Protein AF-A0A6M3LSI2-F1 (afdb_monomer_lite)

Sequence (108 aa):
MITEQPTWEIKDSSKLDTWLDCPRQYFYSHMLGWRVNMPAHDPYFGESWHKAREYQLLNGYDDVQGAYDAFINHYRKEFQPESDSMYTPKDPTAILHALVKFATERQR

Structure (mmCIF, N/CA/C/O backbone):
data_AF-A0A6M3LSI2-F1
#
_entry.id   AF-A0A6M3LSI2-F1
#
loop_
_atom_site.group_PDB
_atom_site.id
_atom_site.type_symbol
_atom_site.label_atom_id
_atom_site.label_alt_id
_atom_site.label_comp_id
_atom_site.label_asym_id
_atom_site.label_entity_id
_atom_site.label_seq_id
_atom_site.pdbx_PDB_ins_code
_atom_site.Cartn_x
_atom_site.Cartn_y
_atom_site.Cartn_z
_atom_site.occupancy
_atom_site.B_iso_or_equiv
_atom_site.auth_seq_id
_atom_site.auth_comp_id
_atom_site.auth_asym_id
_atom_site.auth_atom_id
_atom_site.pdbx_PDB_model_num
ATOM 1 N N . MET A 1 1 ? 15.774 -14.194 -29.898 1.00 68.00 1 MET A N 1
ATOM 2 C CA . MET A 1 1 ? 14.429 -13.584 -29.942 1.00 68.00 1 MET A CA 1
ATOM 3 C C . MET A 1 1 ? 14.095 -13.124 -28.538 1.00 68.00 1 MET A C 1
ATOM 5 O O . MET A 1 1 ? 14.486 -13.811 -27.603 1.00 68.00 1 MET A O 1
ATOM 9 N N . ILE A 1 2 ? 13.480 -11.953 -28.389 1.00 79.75 2 ILE A N 1
ATOM 10 C CA . ILE A 1 2 ? 13.005 -11.474 -27.085 1.00 79.75 2 ILE A CA 1
ATOM 11 C C . ILE A 1 2 ? 11.711 -12.229 -26.771 1.00 79.75 2 ILE A C 1
ATOM 13 O O . ILE A 1 2 ? 10.871 -12.365 -27.656 1.00 79.75 2 ILE A O 1
ATOM 17 N N . THR A 1 3 ? 11.569 -12.740 -25.549 1.00 84.94 3 THR A N 1
ATOM 18 C CA . THR A 1 3 ? 10.326 -13.377 -25.102 1.00 84.94 3 THR A CA 1
ATOM 19 C C . THR A 1 3 ? 9.258 -12.309 -24.904 1.00 84.94 3 THR A C 1
ATOM 21 O O . THR A 1 3 ? 9.448 -11.397 -24.097 1.00 84.94 3 THR A O 1
ATOM 24 N N . GLU A 1 4 ? 8.150 -12.428 -25.632 1.00 86.31 4 GLU A N 1
ATOM 25 C CA . GLU A 1 4 ? 7.011 -11.520 -25.504 1.00 86.31 4 GLU A CA 1
ATOM 26 C C . GLU A 1 4 ? 6.418 -11.617 -24.095 1.00 86.31 4 GLU A C 1
ATOM 28 O O . GLU A 1 4 ? 6.152 -12.715 -23.599 1.00 86.31 4 GLU A O 1
ATOM 33 N N . GLN A 1 5 ? 6.234 -10.474 -23.428 1.00 84.88 5 GLN A N 1
ATOM 34 C CA . GLN A 1 5 ? 5.563 -10.448 -22.130 1.00 84.88 5 GLN A CA 1
ATOM 35 C C . GLN A 1 5 ? 4.054 -10.304 -22.342 1.00 84.88 5 GLN A C 1
ATOM 37 O O . GLN A 1 5 ? 3.639 -9.513 -23.193 1.00 84.88 5 GLN A O 1
ATOM 42 N N . PRO A 1 6 ? 3.215 -10.960 -21.518 1.00 86.94 6 PRO A N 1
ATOM 43 C CA . PRO A 1 6 ? 1.757 -10.900 -21.651 1.00 86.94 6 PRO A CA 1
ATOM 44 C C . PRO A 1 6 ? 1.184 -9.479 -21.639 1.00 86.94 6 PRO A C 1
ATOM 46 O O . PRO A 1 6 ? 0.099 -9.231 -22.154 1.00 86.94 6 PRO A O 1
ATOM 49 N N . THR A 1 7 ? 1.902 -8.538 -21.026 1.00 87.94 7 THR A N 1
ATOM 50 C CA . THR A 1 7 ? 1.447 -7.164 -20.872 1.00 87.94 7 THR A CA 1
ATOM 51 C C . THR A 1 7 ? 1.886 -6.243 -22.002 1.00 87.94 7 THR A C 1
ATOM 53 O O . THR A 1 7 ? 1.480 -5.093 -21.948 1.00 87.94 7 THR A O 1
ATOM 56 N N . TRP A 1 8 ? 2.684 -6.653 -23.000 1.00 89.75 8 TRP A N 1
ATOM 57 C CA . TRP A 1 8 ? 3.272 -5.741 -24.009 1.00 89.75 8 TRP A CA 1
ATOM 58 C C . TRP A 1 8 ? 2.266 -4.770 -24.635 1.00 89.75 8 TRP A C 1
ATOM 60 O O . TRP A 1 8 ? 2.458 -3.558 -24.531 1.00 89.75 8 TRP A O 1
ATOM 70 N N . GLU A 1 9 ? 1.159 -5.293 -25.160 1.00 89.94 9 GLU A N 1
ATOM 71 C CA . GLU A 1 9 ? 0.111 -4.510 -25.834 1.00 89.94 9 GLU A CA 1
ATOM 72 C C . GLU A 1 9 ? -0.812 -3.743 -24.874 1.00 89.94 9 GLU A C 1
ATOM 74 O O . GLU A 1 9 ? -1.594 -2.885 -25.291 1.00 89.94 9 GLU A O 1
ATOM 79 N N . ILE A 1 10 ? -0.720 -4.016 -23.570 1.00 89.94 10 ILE A N 1
ATOM 80 C CA . ILE A 1 10 ? -1.491 -3.305 -22.551 1.00 89.94 10 ILE A CA 1
ATOM 81 C C . ILE A 1 10 ? -0.837 -1.945 -22.323 1.00 89.94 10 ILE A C 1
ATOM 83 O O . ILE A 1 10 ? 0.340 -1.859 -21.967 1.00 89.94 10 ILE A O 1
ATOM 87 N N . LYS A 1 11 ? -1.607 -0.875 -22.520 1.00 88.94 11 LYS A N 1
ATOM 88 C CA . LYS A 1 11 ? -1.194 0.503 -22.241 1.00 88.94 11 LYS A CA 1
ATOM 89 C C . LYS A 1 11 ? -1.863 0.954 -20.949 1.00 88.94 11 LYS A C 1
ATOM 91 O O . LYS A 1 11 ? -3.072 1.159 -20.926 1.00 88.94 11 LYS A O 1
ATOM 96 N N . ASP A 1 12 ? -1.075 1.093 -19.893 1.00 92.75 12 ASP A N 1
ATOM 97 C CA . ASP A 1 12 ? -1.515 1.578 -18.586 1.00 92.75 12 ASP A CA 1
ATOM 98 C C . ASP A 1 12 ? -0.747 2.847 -18.182 1.00 92.75 12 ASP A C 1
ATOM 100 O O . ASP A 1 12 ? 0.232 3.234 -18.832 1.00 92.75 12 ASP A O 1
ATOM 104 N N . SER A 1 13 ? -1.204 3.509 -17.118 1.00 93.50 13 SER A N 1
ATOM 105 C CA . SER A 1 13 ? -0.573 4.732 -16.613 1.00 93.50 13 SER A CA 1
ATOM 106 C C . SER A 1 13 ? 0.879 4.506 -16.194 1.00 93.50 13 SER A C 1
ATOM 108 O O . SER A 1 13 ? 1.743 5.278 -16.592 1.00 93.50 13 SER A O 1
ATOM 110 N N . SER A 1 14 ? 1.188 3.406 -15.502 1.00 91.19 14 SER A N 1
ATOM 111 C CA . SER A 1 14 ? 2.548 3.115 -15.029 1.00 91.19 14 SER A CA 1
ATOM 112 C C . SER A 1 14 ? 3.558 2.983 -16.174 1.00 91.19 14 SER A C 1
ATOM 114 O O . SER A 1 14 ? 4.706 3.419 -16.061 1.00 91.19 14 SER A O 1
ATOM 116 N N . LYS A 1 15 ? 3.135 2.431 -17.314 1.00 94.06 15 LYS A N 1
ATOM 117 C CA . LYS A 1 15 ? 3.928 2.343 -18.543 1.00 94.06 15 LYS A CA 1
ATOM 118 C C . LYS A 1 15 ? 4.182 3.701 -19.176 1.00 94.06 15 LYS A C 1
ATOM 120 O O . LYS A 1 15 ? 5.309 3.957 -19.601 1.00 94.06 15 LYS A O 1
ATOM 125 N N . LEU A 1 16 ? 3.154 4.544 -19.249 1.00 94.25 16 LEU A N 1
ATOM 126 C CA . LEU A 1 16 ? 3.286 5.906 -19.767 1.00 94.25 16 LEU A CA 1
ATOM 127 C C . LEU A 1 16 ? 4.220 6.730 -18.881 1.00 94.25 16 LEU A C 1
ATOM 129 O O . LEU A 1 16 ? 5.147 7.346 -19.400 1.00 94.25 16 LEU A O 1
ATOM 133 N N . ASP A 1 17 ? 4.048 6.649 -17.564 1.00 95.56 17 ASP A N 1
ATOM 134 C CA . ASP A 1 17 ? 4.884 7.350 -16.590 1.00 95.56 17 ASP A CA 1
ATOM 135 C C . ASP A 1 17 ? 6.345 6.890 -16.687 1.00 95.56 17 ASP A C 1
ATOM 137 O O . ASP A 1 17 ? 7.250 7.714 -16.791 1.00 95.56 17 ASP A O 1
ATOM 141 N N . THR A 1 18 ? 6.586 5.573 -16.767 1.00 95.06 18 THR A N 1
ATOM 142 C CA . THR A 1 18 ? 7.947 5.024 -16.926 1.00 95.06 18 THR A CA 1
ATOM 143 C C . THR A 1 18 ? 8.593 5.489 -18.235 1.00 95.06 18 THR A C 1
ATOM 145 O O . THR A 1 18 ? 9.791 5.755 -18.273 1.00 95.06 18 THR A O 1
ATOM 148 N N . TRP A 1 19 ? 7.826 5.565 -19.328 1.00 95.81 19 TRP A N 1
ATOM 149 C CA . TRP A 1 19 ? 8.337 6.038 -20.616 1.00 95.81 19 TRP A CA 1
ATOM 150 C C . TRP A 1 19 ? 8.692 7.526 -20.584 1.00 95.81 19 TRP A C 1
ATOM 152 O O . TRP A 1 19 ? 9.745 7.905 -21.095 1.00 95.81 19 TRP A O 1
ATOM 162 N N . LEU A 1 20 ? 7.817 8.349 -19.999 1.00 96.81 20 LEU A N 1
ATOM 163 C CA . LEU A 1 20 ? 8.017 9.792 -19.863 1.00 96.81 20 LEU A CA 1
ATOM 164 C C . LEU A 1 20 ? 9.222 10.121 -18.979 1.00 96.81 20 LEU A C 1
ATOM 166 O O . LEU A 1 20 ? 9.956 11.054 -19.295 1.00 96.81 20 LEU A O 1
ATOM 170 N N . ASP A 1 21 ? 9.436 9.345 -17.917 1.00 96.56 21 ASP A N 1
ATOM 171 C CA . ASP A 1 21 ? 10.597 9.483 -17.038 1.00 96.56 21 ASP A CA 1
ATOM 172 C C . ASP A 1 21 ? 11.885 9.002 -17.729 1.00 96.56 21 ASP A C 1
ATOM 174 O O . ASP A 1 21 ? 12.862 9.743 -17.863 1.00 96.56 21 ASP A O 1
ATOM 178 N N . CYS A 1 22 ? 11.891 7.765 -18.242 1.00 97.06 22 CYS A N 1
ATOM 179 C CA . CYS A 1 22 ? 13.054 7.192 -18.909 1.00 97.06 22 CYS A CA 1
ATOM 180 C C . CYS A 1 22 ? 12.676 6.079 -19.911 1.00 97.06 22 CYS A C 1
ATOM 182 O O . CYS A 1 22 ? 12.455 4.925 -19.523 1.00 97.06 22 CYS A O 1
ATOM 184 N N . PRO A 1 23 ? 12.755 6.338 -21.234 1.00 96.31 23 PRO A N 1
ATOM 185 C CA . PRO A 1 23 ? 12.484 5.328 -22.265 1.00 96.31 23 PRO A CA 1
ATOM 186 C C . PRO A 1 23 ? 13.353 4.065 -22.151 1.00 96.31 23 PRO A C 1
ATOM 188 O O . PRO A 1 23 ? 12.923 2.960 -22.484 1.00 96.31 23 PRO A O 1
ATOM 191 N N . ARG A 1 24 ? 14.588 4.203 -21.640 1.00 96.25 24 ARG A N 1
ATOM 192 C CA . ARG A 1 24 ? 15.481 3.061 -21.394 1.00 96.25 24 ARG A CA 1
ATOM 193 C C . ARG A 1 24 ? 14.947 2.173 -20.272 1.00 96.25 24 ARG A C 1
ATOM 195 O O . ARG A 1 24 ? 14.965 0.954 -20.413 1.00 96.25 24 ARG A O 1
ATOM 202 N N . GLN A 1 25 ? 14.474 2.768 -19.180 1.00 94.75 25 GLN A N 1
ATOM 203 C CA . GLN A 1 25 ? 13.859 2.022 -18.087 1.00 94.75 25 GLN A CA 1
ATOM 204 C C . GLN A 1 25 ? 12.602 1.310 -18.575 1.00 94.75 25 GLN A C 1
ATOM 206 O O . GLN A 1 25 ? 12.453 0.120 -18.319 1.00 94.75 25 GLN A O 1
ATOM 211 N N . TYR A 1 26 ? 11.766 1.986 -19.368 1.00 94.38 26 TYR A N 1
ATOM 212 C CA . TYR A 1 26 ? 10.594 1.364 -19.980 1.00 94.38 26 TYR A CA 1
ATOM 213 C C . TYR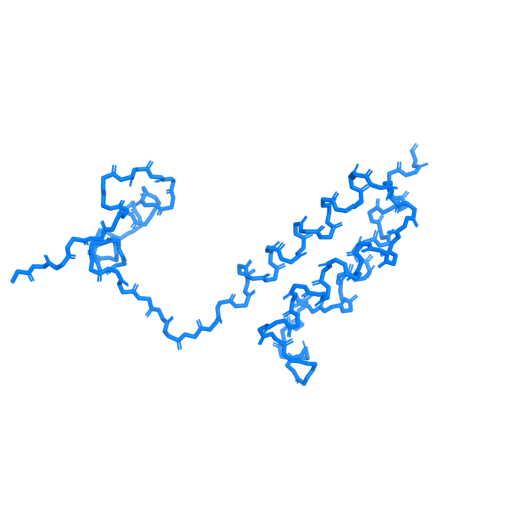 A 1 26 ? 10.954 0.090 -20.751 1.00 94.38 26 TYR A C 1
ATOM 215 O O . TYR A 1 26 ? 10.317 -0.946 -20.559 1.00 94.38 26 TYR A O 1
ATOM 223 N N . PHE A 1 27 ? 12.000 0.135 -21.581 1.00 93.00 27 PHE A N 1
ATOM 224 C CA . PHE A 1 27 ? 12.440 -1.035 -22.337 1.00 93.00 27 PHE A CA 1
ATOM 225 C C . PHE A 1 27 ? 12.827 -2.206 -21.418 1.00 93.00 27 PHE A C 1
ATOM 227 O O . PHE A 1 27 ? 12.304 -3.309 -21.571 1.00 93.00 27 PHE A O 1
ATOM 234 N N . TYR A 1 28 ? 13.688 -1.986 -20.422 1.00 93.25 28 TYR A N 1
ATOM 235 C CA . TYR A 1 28 ? 14.108 -3.068 -19.525 1.00 93.25 28 TYR A CA 1
ATOM 236 C C . TYR A 1 28 ? 12.958 -3.588 -18.656 1.00 93.25 28 TYR A C 1
ATOM 238 O O . TYR A 1 28 ? 12.763 -4.796 -18.536 1.00 93.25 28 TYR A O 1
ATOM 246 N N . SER A 1 29 ? 12.164 -2.693 -18.077 1.00 91.56 29 SER A N 1
ATOM 247 C CA . SER A 1 29 ? 11.083 -3.059 -17.168 1.00 91.56 29 SER A CA 1
ATOM 248 C C . SER A 1 29 ? 9.905 -3.694 -17.907 1.00 91.56 29 SER A C 1
ATOM 250 O O . SER A 1 29 ? 9.439 -4.761 -17.516 1.00 91.56 29 SER A O 1
ATOM 252 N N . HIS A 1 30 ? 9.394 -3.069 -18.962 1.00 91.81 30 HIS A N 1
ATOM 253 C CA . HIS A 1 30 ? 8.120 -3.468 -19.572 1.00 91.81 30 HIS A CA 1
ATOM 254 C C . HIS A 1 30 ? 8.289 -4.346 -20.809 1.00 91.81 30 HIS A C 1
ATOM 256 O O . HIS A 1 30 ? 7.475 -5.245 -21.006 1.00 91.81 30 HIS A O 1
ATOM 262 N N . MET A 1 31 ? 9.354 -4.152 -21.598 1.00 90.62 31 MET A N 1
ATOM 263 C CA . MET A 1 31 ? 9.620 -5.020 -22.753 1.00 90.62 31 MET A CA 1
ATOM 264 C C . MET A 1 31 ? 10.366 -6.287 -22.329 1.00 90.62 31 MET A C 1
ATOM 266 O O . MET A 1 31 ? 9.936 -7.389 -22.655 1.00 90.62 31 MET A O 1
ATOM 270 N N . LEU A 1 32 ? 11.446 -6.159 -21.552 1.00 91.12 32 LEU A N 1
ATOM 271 C CA . LEU A 1 32 ? 12.234 -7.318 -21.105 1.00 91.12 32 LEU A CA 1
ATOM 272 C C . LEU A 1 32 ? 11.740 -7.946 -19.794 1.00 91.12 32 LEU A C 1
ATOM 274 O O . LEU A 1 32 ? 12.233 -9.005 -19.410 1.00 91.12 32 LEU A O 1
ATOM 278 N N . GLY A 1 33 ? 10.785 -7.317 -19.104 1.00 88.62 33 GLY A N 1
ATOM 279 C CA . GLY A 1 33 ? 10.212 -7.849 -17.866 1.00 88.62 33 GLY A CA 1
ATOM 280 C C . GLY A 1 33 ? 11.148 -7.780 -16.656 1.00 88.62 33 GLY A C 1
ATOM 281 O O . GLY A 1 33 ? 10.916 -8.472 -15.668 1.00 88.62 33 GLY A O 1
ATOM 282 N N . TRP A 1 34 ? 12.215 -6.975 -16.695 1.00 90.31 34 TRP A N 1
ATOM 283 C CA . TRP A 1 34 ? 13.186 -6.921 -15.601 1.00 90.31 34 TRP A CA 1
ATOM 284 C C . TRP A 1 34 ?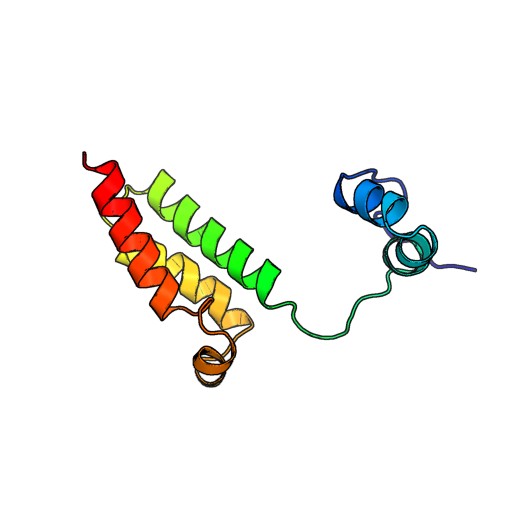 12.551 -6.345 -14.335 1.00 90.31 34 TRP A C 1
ATOM 286 O O . TRP A 1 34 ? 11.938 -5.271 -14.349 1.00 90.31 34 TRP A O 1
ATOM 296 N N . ARG A 1 35 ? 12.709 -7.057 -13.220 1.00 86.69 35 ARG A N 1
ATOM 297 C CA . ARG A 1 35 ? 12.253 -6.651 -11.889 1.00 86.69 35 ARG A CA 1
ATOM 298 C C . ARG A 1 35 ? 13.365 -6.897 -10.882 1.00 86.69 35 ARG A C 1
ATOM 300 O O . ARG A 1 35 ? 14.171 -7.811 -11.046 1.00 86.69 35 ARG A O 1
ATOM 307 N N . VAL A 1 36 ? 13.401 -6.069 -9.843 1.00 86.25 36 VAL A N 1
ATOM 308 C CA . VAL A 1 36 ? 14.252 -6.333 -8.683 1.00 86.25 36 VAL A CA 1
ATOM 309 C C . VAL A 1 36 ? 13.744 -7.615 -8.031 1.00 86.25 36 VAL A C 1
ATOM 311 O O . VAL A 1 36 ? 12.549 -7.744 -7.778 1.00 86.25 36 VAL A O 1
ATOM 314 N N . ASN A 1 37 ? 14.642 -8.564 -7.772 1.00 85.56 37 ASN A N 1
ATOM 315 C CA . ASN A 1 37 ? 14.301 -9.821 -7.109 1.00 85.56 37 ASN A CA 1
ATOM 316 C C . ASN A 1 37 ? 14.265 -9.642 -5.582 1.00 85.56 37 ASN A C 1
ATOM 318 O O . ASN A 1 37 ? 15.032 -10.270 -4.856 1.00 85.56 37 ASN A O 1
ATOM 322 N N . MET A 1 38 ? 13.445 -8.701 -5.112 1.00 83.19 38 MET A N 1
ATOM 323 C CA . MET A 1 38 ? 13.171 -8.461 -3.696 1.00 83.19 38 MET A CA 1
ATOM 324 C C . MET A 1 38 ? 11.732 -7.964 -3.532 1.00 83.19 38 MET A C 1
ATOM 326 O O . MET A 1 38 ? 11.234 -7.254 -4.413 1.00 83.19 38 MET A O 1
ATOM 330 N N . PRO A 1 39 ? 11.068 -8.297 -2.414 1.00 82.50 39 PRO A N 1
ATOM 331 C CA . PRO A 1 39 ? 9.726 -7.812 -2.142 1.00 82.50 39 PRO A CA 1
ATOM 332 C C . PRO A 1 39 ? 9.738 -6.287 -1.985 1.00 82.50 39 PRO A C 1
ATOM 334 O O . PRO A 1 39 ? 10.502 -5.720 -1.202 1.00 82.50 39 PRO A O 1
ATOM 337 N N . ALA A 1 40 ? 8.884 -5.609 -2.751 1.00 90.06 40 ALA A N 1
ATOM 338 C CA . ALA A 1 40 ? 8.707 -4.170 -2.646 1.00 90.06 40 ALA A CA 1
ATOM 339 C C . ALA A 1 40 ? 7.770 -3.875 -1.467 1.00 90.06 40 ALA A C 1
ATOM 341 O O . ALA A 1 40 ? 6.557 -4.057 -1.572 1.00 90.06 40 ALA A O 1
ATOM 342 N N . HIS A 1 41 ? 8.343 -3.432 -0.346 1.00 94.44 41 HIS A N 1
ATOM 343 C CA . HIS A 1 41 ? 7.589 -3.158 0.882 1.00 94.44 41 HIS A CA 1
ATOM 344 C C . HIS A 1 41 ? 6.487 -2.116 0.677 1.00 94.44 41 HIS A C 1
ATOM 346 O O . HIS A 1 41 ? 5.331 -2.385 0.981 1.00 94.44 41 HIS A O 1
ATOM 352 N N . ASP A 1 42 ? 6.821 -0.977 0.074 1.00 93.50 42 ASP A N 1
ATOM 353 C CA . ASP A 1 42 ? 5.899 0.145 -0.117 1.00 93.50 42 ASP A CA 1
ATOM 354 C C . ASP A 1 42 ? 4.591 -0.230 -0.853 1.00 93.50 42 ASP A C 1
ATOM 356 O O . ASP A 1 42 ? 3.511 0.037 -0.314 1.00 93.50 42 ASP A O 1
ATOM 360 N N . PRO A 1 43 ? 4.636 -0.864 -2.045 1.00 93.19 43 PRO A N 1
ATOM 361 C CA . PRO A 1 43 ? 3.433 -1.330 -2.731 1.00 93.19 43 PRO A CA 1
ATOM 362 C C . PRO A 1 43 ? 2.654 -2.372 -1.930 1.00 93.19 43 PRO A C 1
ATOM 364 O O . PRO A 1 43 ? 1.430 -2.296 -1.859 1.00 93.19 43 PRO A O 1
ATOM 367 N N . TYR A 1 44 ? 3.352 -3.326 -1.311 1.00 95.75 44 TYR A N 1
ATOM 368 C CA . TYR A 1 44 ? 2.719 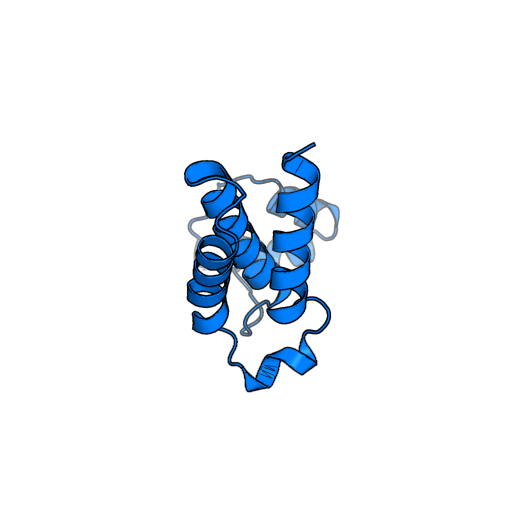-4.429 -0.588 1.00 95.75 44 TYR A CA 1
ATOM 369 C C . TYR A 1 44 ? 2.020 -3.955 0.693 1.00 95.75 44 TYR A C 1
ATOM 371 O O . TYR A 1 44 ? 0.913 -4.386 1.029 1.00 95.75 44 TYR A O 1
ATOM 379 N N . PHE A 1 45 ? 2.634 -3.001 1.391 1.00 97.25 45 PHE A N 1
ATOM 380 C CA . PHE A 1 45 ? 2.026 -2.291 2.507 1.00 97.25 45 PHE A CA 1
ATOM 381 C C . PHE A 1 45 ? 0.791 -1.508 2.049 1.00 97.25 45 PHE A C 1
ATOM 383 O O . PHE A 1 45 ? -0.253 -1.584 2.695 1.00 97.25 45 PHE A O 1
ATOM 390 N N . GLY A 1 46 ? 0.881 -0.800 0.917 1.00 96.62 46 GLY A N 1
ATOM 391 C CA . GLY A 1 46 ? -0.250 -0.090 0.316 1.00 96.62 46 GLY A CA 1
ATOM 392 C C . GLY A 1 46 ? -1.421 -1.018 -0.013 1.00 96.62 46 GLY A C 1
ATOM 393 O O . GLY A 1 46 ? -2.559 -0.724 0.346 1.00 96.62 46 GLY A O 1
ATOM 394 N N . GLU A 1 47 ? -1.154 -2.175 -0.618 1.00 97.25 47 GLU A N 1
ATOM 395 C CA . GLU A 1 47 ? -2.175 -3.192 -0.891 1.00 97.25 47 GLU A CA 1
ATOM 396 C C . GLU A 1 47 ? -2.805 -3.730 0.403 1.00 97.25 47 GLU A C 1
ATOM 398 O O . GLU A 1 47 ? -4.031 -3.820 0.516 1.00 97.25 47 GLU A O 1
ATOM 403 N N . SER A 1 48 ? -1.983 -4.026 1.414 1.00 97.94 48 SER A N 1
ATOM 404 C CA . SER A 1 48 ? -2.451 -4.470 2.735 1.00 97.94 48 SER A CA 1
ATOM 405 C C . SER A 1 48 ? -3.354 -3.423 3.387 1.00 97.94 48 SER A C 1
ATOM 407 O O . SER A 1 48 ? -4.410 -3.749 3.932 1.00 97.94 48 SER A O 1
ATOM 409 N N . TRP A 1 49 ? -2.979 -2.148 3.284 1.00 97.62 49 TRP A N 1
ATOM 410 C CA . TRP A 1 49 ? -3.783 -1.026 3.755 1.00 97.62 49 TRP A CA 1
ATOM 411 C C . TRP A 1 49 ? -5.121 -0.925 3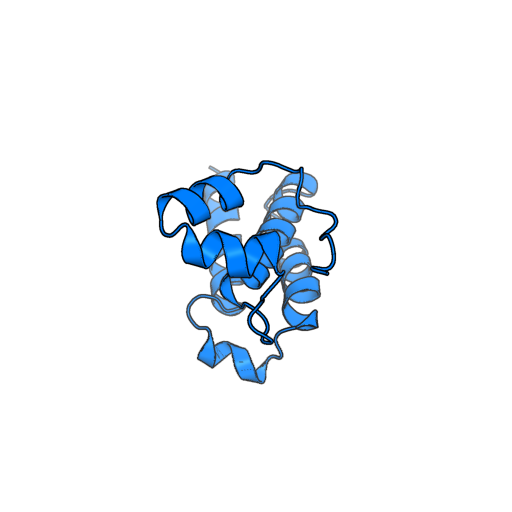.018 1.00 97.62 49 TRP A C 1
ATOM 413 O O . TRP A 1 49 ? -6.162 -0.744 3.653 1.00 97.62 49 TRP A O 1
ATOM 423 N N . HIS A 1 50 ? -5.126 -1.093 1.694 1.00 97.94 50 HIS A N 1
ATOM 424 C CA . HIS A 1 50 ? -6.361 -1.091 0.914 1.00 97.94 50 HIS A CA 1
ATOM 425 C C . HIS A 1 50 ? -7.332 -2.188 1.364 1.00 97.94 50 HIS A C 1
ATOM 427 O O . HIS A 1 50 ? -8.519 -1.901 1.496 1.00 97.94 50 HIS A O 1
ATOM 433 N N . LYS A 1 51 ? -6.845 -3.389 1.700 1.00 98.12 51 LYS A N 1
ATOM 434 C CA . LYS A 1 51 ? -7.684 -4.476 2.245 1.00 98.12 51 LYS A CA 1
ATOM 435 C C . LYS A 1 51 ? -8.312 -4.114 3.593 1.00 98.12 51 LYS A C 1
ATOM 437 O O . LYS A 1 51 ? -9.497 -4.353 3.806 1.00 98.12 51 LYS A O 1
ATOM 442 N N . ALA A 1 52 ? -7.547 -3.480 4.481 1.00 98.06 52 ALA A N 1
ATOM 443 C CA . ALA A 1 52 ? -8.058 -2.976 5.759 1.00 98.06 52 ALA A CA 1
ATOM 444 C C . ALA A 1 52 ? -9.188 -1.953 5.559 1.00 98.06 52 ALA A C 1
ATOM 446 O O . ALA A 1 52 ? -10.218 -1.975 6.231 1.00 98.06 52 ALA A O 1
ATOM 447 N N . ARG A 1 53 ? -9.001 -1.048 4.596 1.00 95.88 53 ARG A N 1
ATOM 448 C CA . ARG A 1 53 ? -9.963 0.010 4.275 1.00 95.88 53 ARG A CA 1
ATOM 449 C C . ARG A 1 53 ? -11.210 -0.506 3.581 1.00 95.88 53 ARG A C 1
ATOM 451 O O . ARG A 1 53 ? -12.299 -0.019 3.875 1.00 95.88 53 ARG A O 1
ATOM 458 N N . GLU A 1 54 ? -11.060 -1.483 2.698 1.00 97.50 54 GLU A N 1
ATOM 459 C CA . GLU A 1 54 ? -12.177 -2.206 2.099 1.00 97.50 54 GLU A CA 1
ATOM 460 C C . GLU A 1 54 ? -13.016 -2.889 3.184 1.00 97.50 54 GLU A C 1
ATOM 462 O O . GLU A 1 54 ? -14.238 -2.746 3.185 1.00 97.50 54 GLU A O 1
ATOM 467 N N . TYR A 1 55 ? -12.373 -3.516 4.177 1.00 97.75 55 TYR A N 1
ATOM 468 C CA . TYR A 1 55 ? -13.078 -4.098 5.317 1.00 97.75 55 TYR A CA 1
ATOM 469 C C . TYR A 1 55 ? -13.927 -3.063 6.069 1.00 97.75 55 TYR A C 1
ATOM 471 O O . TYR A 1 55 ? -15.114 -3.308 6.281 1.00 97.75 55 TYR A O 1
ATOM 479 N N . GLN A 1 56 ? -13.365 -1.899 6.427 1.00 95.19 56 GLN A N 1
ATOM 480 C CA . GLN A 1 56 ? -14.125 -0.836 7.110 1.00 95.19 56 GLN A CA 1
ATOM 481 C C . GLN A 1 56 ? -15.284 -0.302 6.259 1.00 95.19 56 GLN A C 1
ATOM 483 O O . GLN A 1 56 ? -16.339 0.044 6.787 1.00 95.19 56 GLN A O 1
ATOM 488 N N . LEU A 1 57 ? -15.103 -0.223 4.938 1.00 94.62 57 LEU A N 1
ATOM 489 C CA . LEU A 1 57 ? -16.152 0.239 4.031 1.00 94.62 57 LEU A CA 1
ATOM 490 C C . LEU A 1 57 ? -17.327 -0.748 3.961 1.00 94.62 57 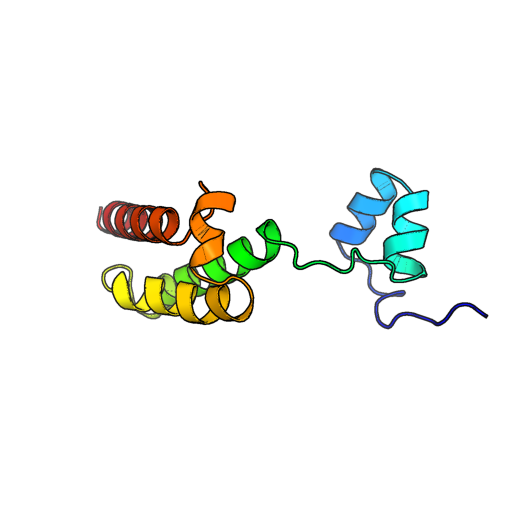LEU A C 1
ATOM 492 O O . LEU A 1 57 ? -18.472 -0.314 3.868 1.00 94.62 57 LEU A O 1
ATOM 496 N N . LEU A 1 58 ? -17.044 -2.053 4.000 1.00 96.62 58 LEU A N 1
ATOM 497 C CA . LEU A 1 58 ? -18.045 -3.114 3.868 1.00 96.62 58 LEU A CA 1
ATOM 498 C C . LEU A 1 58 ? -18.726 -3.485 5.193 1.00 96.62 58 LEU A C 1
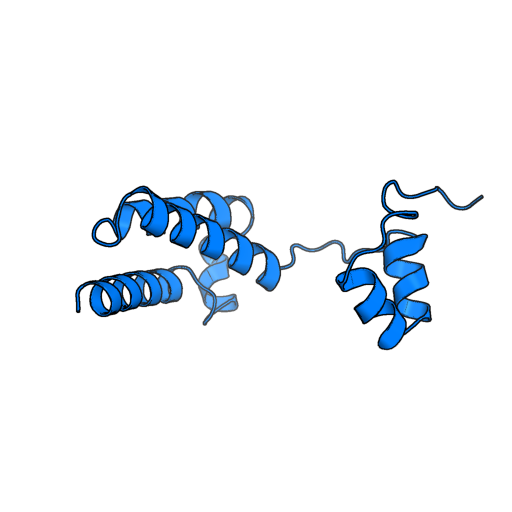ATOM 500 O O . LEU A 1 58 ? -19.912 -3.804 5.187 1.00 96.62 58 LEU A O 1
ATOM 504 N N . ASN A 1 59 ? -17.998 -3.447 6.313 1.00 95.38 59 ASN A N 1
ATOM 505 C CA . ASN A 1 59 ? -18.469 -3.932 7.621 1.00 95.38 59 ASN A CA 1
ATOM 506 C C . ASN A 1 59 ? -18.756 -2.804 8.626 1.00 95.38 59 ASN A C 1
ATOM 508 O O . ASN A 1 59 ? -19.266 -3.059 9.714 1.00 95.38 59 ASN A O 1
ATOM 512 N N . GLY A 1 60 ? -18.460 -1.556 8.259 1.00 92.31 60 GLY A N 1
ATOM 513 C CA . GLY A 1 60 ? -18.561 -0.402 9.143 1.00 92.31 60 GLY A CA 1
ATOM 514 C C . GLY A 1 60 ? -17.224 -0.043 9.792 1.00 92.31 60 GLY A C 1
ATOM 515 O O . GLY A 1 60 ? -16.297 -0.844 9.893 1.00 92.31 60 GLY A O 1
ATOM 516 N N . TYR A 1 61 ? -17.120 1.213 10.220 1.00 93.44 61 TYR A N 1
ATOM 517 C CA . TYR A 1 61 ? -15.872 1.780 10.735 1.00 93.44 61 TYR A CA 1
ATOM 518 C C . TYR A 1 61 ? -15.591 1.425 12.199 1.00 93.44 61 TYR A C 1
ATOM 520 O O . TYR A 1 61 ? -14.453 1.577 12.640 1.00 93.44 61 TYR A O 1
ATOM 528 N N . ASP A 1 62 ? -16.600 0.941 12.925 1.00 93.12 62 ASP A N 1
ATOM 529 C CA . ASP A 1 62 ? -16.507 0.615 14.351 1.00 93.12 62 ASP A CA 1
ATOM 530 C C . ASP A 1 62 ? -15.681 -0.656 14.600 1.00 93.12 62 ASP A C 1
ATOM 532 O O . ASP A 1 62 ? -15.015 -0.773 15.629 1.00 93.12 62 ASP A O 1
ATOM 536 N N . ASP A 1 63 ? -15.666 -1.586 13.637 1.00 95.69 63 ASP A N 1
ATOM 537 C CA . ASP A 1 63 ? -14.871 -2.812 13.711 1.00 95.69 63 ASP A CA 1
ATOM 538 C C . ASP A 1 63 ? -13.423 -2.581 13.252 1.00 95.69 63 ASP A C 1
ATOM 540 O O . ASP A 1 63 ? -12.966 -3.005 12.184 1.00 95.69 63 ASP A O 1
ATOM 544 N N . VAL A 1 64 ? -12.682 -1.858 14.089 1.00 96.69 64 VAL A N 1
ATOM 545 C CA . VAL A 1 64 ? -11.256 -1.585 13.871 1.00 96.69 64 VAL A CA 1
ATOM 546 C C . VAL A 1 64 ? -10.426 -2.868 13.929 1.00 96.69 64 VAL A C 1
ATOM 548 O O . VAL A 1 64 ? -9.447 -2.987 13.190 1.00 96.69 64 VAL A O 1
ATOM 551 N N . GLN A 1 65 ? -10.810 -3.828 14.776 1.00 97.31 65 GLN A N 1
ATOM 552 C CA . GLN A 1 65 ? -10.075 -5.084 14.915 1.00 97.31 65 GLN A CA 1
ATOM 553 C C . GLN A 1 65 ? -10.177 -5.914 13.634 1.00 97.31 65 GLN A C 1
ATOM 555 O O . GLN A 1 65 ? -9.143 -6.317 13.105 1.00 97.31 65 GLN A O 1
ATOM 560 N N . GLY A 1 66 ? -11.380 -6.091 13.079 1.00 97.56 66 GLY A N 1
ATOM 561 C CA . GLY A 1 66 ? -11.568 -6.820 11.824 1.00 97.56 66 GLY A CA 1
ATOM 562 C C . GLY A 1 66 ? -10.811 -6.183 10.653 1.00 97.56 66 GLY A C 1
ATOM 563 O O . GLY A 1 66 ? -10.189 -6.879 9.846 1.00 97.56 66 GLY A O 1
ATOM 564 N N . ALA A 1 67 ? -10.760 -4.849 10.604 1.00 98.06 67 ALA A N 1
ATOM 565 C CA . ALA A 1 67 ? -9.965 -4.130 9.612 1.00 98.06 67 ALA A CA 1
ATOM 566 C C . ALA A 1 67 ? -8.454 -4.355 9.782 1.00 98.06 67 ALA A C 1
ATOM 568 O O . ALA A 1 67 ? -7.734 -4.550 8.798 1.00 98.06 67 ALA A O 1
ATOM 569 N N . TYR A 1 68 ? -7.963 -4.346 11.022 1.00 98.31 68 TYR A N 1
ATOM 570 C CA . TYR A 1 68 ? -6.562 -4.629 11.321 1.00 98.31 68 TYR A CA 1
ATOM 571 C C . TYR A 1 68 ? -6.192 -6.083 11.003 1.00 98.31 68 TYR A C 1
ATOM 573 O O . TYR A 1 68 ? -5.126 -6.340 10.443 1.00 98.31 68 TYR A O 1
ATOM 581 N N . ASP A 1 69 ? -7.088 -7.030 11.262 1.00 98.31 69 ASP A N 1
ATOM 582 C CA . ASP A 1 69 ? -6.881 -8.433 10.909 1.00 98.31 69 ASP A CA 1
ATOM 583 C C . ASP A 1 69 ? -6.803 -8.606 9.386 1.00 98.31 69 ASP A C 1
ATOM 585 O O . ASP A 1 69 ? -5.930 -9.318 8.887 1.00 98.31 69 ASP A O 1
ATOM 589 N N . ALA A 1 70 ? -7.644 -7.902 8.619 1.00 98.12 70 ALA A N 1
ATOM 590 C CA . ALA A 1 70 ? -7.563 -7.888 7.157 1.00 98.12 70 ALA A CA 1
ATOM 591 C C . ALA A 1 70 ? -6.207 -7.355 6.652 1.00 98.12 70 ALA A C 1
ATOM 593 O O . ALA A 1 70 ? -5.646 -7.911 5.701 1.00 98.12 70 ALA A O 1
ATOM 594 N N . PHE A 1 71 ? -5.652 -6.331 7.313 1.00 98.38 71 PHE A N 1
ATOM 595 C CA . PHE A 1 71 ? -4.298 -5.840 7.046 1.00 98.38 71 PHE A CA 1
ATOM 596 C C . PHE A 1 71 ? -3.244 -6.911 7.351 1.00 98.38 71 PHE A C 1
ATOM 598 O O . PHE A 1 71 ? -2.483 -7.306 6.464 1.00 98.38 71 PHE A O 1
ATOM 605 N N . ILE A 1 72 ? -3.199 -7.394 8.597 1.00 97.94 72 ILE A N 1
ATOM 606 C CA . ILE A 1 72 ? -2.156 -8.300 9.092 1.00 97.94 72 ILE A CA 1
ATOM 607 C C . ILE A 1 72 ? -2.141 -9.616 8.319 1.00 97.94 72 ILE A C 1
ATOM 609 O O . ILE A 1 72 ? -1.067 -10.083 7.937 1.00 97.94 72 ILE A O 1
ATOM 613 N N . ASN A 1 73 ? -3.313 -10.176 8.019 1.00 97.88 73 ASN A N 1
ATOM 614 C CA . ASN A 1 73 ? -3.433 -11.431 7.279 1.00 97.88 73 ASN A CA 1
ATOM 615 C C . ASN A 1 73 ? -2.841 -11.348 5.867 1.00 97.88 73 ASN A C 1
ATOM 617 O O . ASN A 1 73 ? -2.429 -12.369 5.314 1.00 97.88 73 ASN A O 1
ATOM 621 N N . HIS A 1 74 ? -2.798 -10.158 5.262 1.00 97.88 74 HIS A N 1
ATOM 622 C CA . HIS A 1 74 ? -2.113 -9.956 3.990 1.00 97.88 74 HIS A CA 1
ATOM 623 C C . HIS A 1 74 ? -0.643 -9.578 4.192 1.00 97.88 74 HIS A C 1
ATOM 625 O O . HIS A 1 74 ? 0.229 -10.233 3.620 1.00 97.88 74 HIS A O 1
ATOM 631 N N . TYR A 1 75 ? -0.361 -8.597 5.051 1.00 97.75 75 TYR A N 1
ATOM 632 C CA . TYR A 1 75 ? 0.982 -8.065 5.284 1.00 97.75 75 TYR A CA 1
ATOM 633 C C . TYR A 1 75 ? 1.986 -9.152 5.712 1.00 97.75 75 TYR A C 1
ATOM 635 O O . TYR A 1 75 ? 3.098 -9.233 5.188 1.00 97.75 75 TYR A O 1
ATOM 643 N N . ARG A 1 76 ? 1.565 -10.063 6.600 1.00 97.19 76 ARG A N 1
ATOM 644 C CA . ARG A 1 76 ? 2.415 -11.132 7.155 1.00 97.19 76 ARG A CA 1
ATOM 645 C C . ARG A 1 76 ? 2.721 -12.291 6.217 1.00 97.19 76 ARG A C 1
ATOM 647 O O . ARG A 1 76 ? 3.542 -13.134 6.568 1.00 97.19 76 ARG A O 1
ATOM 654 N N . LYS A 1 77 ? 2.109 -12.338 5.031 1.00 96.06 77 LYS A N 1
ATOM 655 C CA . LYS A 1 77 ? 2.490 -13.335 4.018 1.00 96.06 77 LYS A CA 1
ATOM 656 C C . LYS A 1 77 ? 3.912 -13.101 3.507 1.00 96.06 77 LYS A C 1
ATOM 658 O O . LYS A 1 77 ? 4.590 -14.068 3.192 1.00 96.06 77 LYS A O 1
ATOM 663 N N . GLU A 1 78 ? 4.357 -11.843 3.493 1.00 95.50 78 GLU A N 1
ATOM 664 C CA . GLU A 1 78 ? 5.676 -11.450 2.983 1.00 95.50 78 GLU A CA 1
ATOM 665 C C . GLU A 1 78 ? 6.585 -10.880 4.083 1.00 95.50 78 GLU A C 1
ATOM 667 O O . GLU A 1 78 ? 7.767 -11.214 4.141 1.00 95.50 78 GLU A O 1
ATOM 672 N N . PHE A 1 79 ? 6.054 -10.059 5.000 1.00 95.69 79 PHE A N 1
ATOM 673 C CA . PHE A 1 79 ? 6.867 -9.330 5.983 1.00 95.69 79 PHE A CA 1
ATOM 674 C C . PHE A 1 79 ? 6.680 -9.862 7.405 1.00 95.69 79 PHE A C 1
ATOM 676 O O . PHE A 1 79 ? 5.627 -9.690 8.027 1.00 95.69 79 PHE A O 1
ATOM 683 N N . GLN A 1 80 ? 7.726 -10.492 7.941 1.00 95.19 80 GLN A N 1
ATOM 684 C CA . GLN A 1 80 ? 7.714 -11.096 9.277 1.00 95.19 80 GLN A CA 1
ATOM 685 C C . GLN A 1 80 ? 7.819 -10.044 10.399 1.00 95.19 80 GLN A C 1
ATOM 687 O O . GLN A 1 80 ? 8.341 -8.951 10.152 1.00 95.19 80 GLN A O 1
ATOM 692 N N . PRO A 1 81 ? 7.335 -10.338 11.623 1.00 96.31 81 PRO A N 1
ATOM 693 C CA . PRO A 1 81 ? 7.331 -9.390 12.745 1.00 96.31 81 PRO A CA 1
ATOM 694 C C . PRO A 1 81 ? 8.689 -8.764 13.069 1.00 96.31 81 PRO A C 1
ATOM 696 O O . PRO A 1 81 ? 8.761 -7.598 13.447 1.00 96.31 81 PRO A O 1
ATOM 699 N N . GLU A 1 82 ? 9.780 -9.496 12.859 1.00 96.06 82 GLU A N 1
ATOM 700 C CA . GLU A 1 82 ? 11.145 -9.034 13.123 1.00 96.06 82 GLU A CA 1
ATOM 701 C C . GLU A 1 82 ? 11.549 -7.864 12.215 1.00 96.06 82 GLU A C 1
ATOM 703 O O . GLU A 1 82 ? 12.474 -7.119 12.537 1.00 96.06 82 GLU A O 1
ATOM 708 N N . SER A 1 83 ? 10.856 -7.693 11.085 1.00 94.06 83 SER A N 1
ATOM 709 C CA . SER A 1 83 ? 11.124 -6.629 10.118 1.00 94.06 83 SER A CA 1
ATOM 710 C C . SER A 1 83 ? 10.381 -5.322 10.388 1.00 94.06 83 SER A C 1
ATOM 712 O O . SER A 1 83 ? 10.705 -4.315 9.765 1.00 94.06 83 SER A O 1
ATOM 714 N N . ASP A 1 84 ? 9.428 -5.292 11.324 1.00 95.38 84 ASP A N 1
ATOM 715 C CA . ASP A 1 84 ? 8.542 -4.135 11.519 1.00 95.38 84 ASP A CA 1
ATOM 716 C C . ASP A 1 84 ? 9.300 -2.845 11.830 1.00 95.38 84 ASP A C 1
ATOM 718 O O . ASP A 1 84 ? 9.038 -1.807 11.225 1.00 95.38 84 ASP A O 1
ATOM 722 N N . SER A 1 85 ? 10.286 -2.921 12.726 1.00 94.62 85 SER A N 1
ATOM 723 C CA . SER A 1 85 ? 11.089 -1.764 13.133 1.00 94.62 85 SER A CA 1
ATOM 724 C C . SER A 1 85 ? 11.939 -1.197 11.995 1.00 94.62 85 SER A C 1
ATOM 726 O O . SER A 1 85 ? 12.281 -0.016 12.018 1.00 94.62 85 SER A O 1
ATOM 728 N N . MET A 1 86 ? 12.265 -2.011 10.985 1.00 94.75 86 MET A N 1
ATOM 729 C CA . MET A 1 86 ? 12.998 -1.559 9.801 1.00 94.75 86 MET A CA 1
ATOM 730 C C . MET A 1 86 ? 12.120 -0.734 8.859 1.00 94.75 86 MET A C 1
ATOM 732 O O . MET A 1 86 ? 12.645 0.056 8.077 1.00 94.75 86 MET A O 1
ATOM 736 N N . TYR A 1 87 ? 10.801 -0.919 8.925 1.00 94.25 87 TYR A N 1
ATOM 737 C CA . TYR A 1 87 ? 9.845 -0.307 8.009 1.00 94.25 87 TYR A CA 1
ATOM 738 C C . TYR A 1 87 ? 9.018 0.815 8.633 1.00 94.25 87 TYR A C 1
ATOM 740 O O . TYR A 1 87 ? 8.205 1.424 7.937 1.00 94.25 87 TYR A O 1
ATOM 748 N N . THR A 1 88 ? 9.243 1.153 9.904 1.00 93.62 88 THR A N 1
ATOM 749 C CA . THR A 1 88 ? 8.662 2.343 10.537 1.00 93.62 88 THR A CA 1
ATOM 750 C C . THR A 1 88 ? 8.922 3.589 9.664 1.00 93.62 88 THR A C 1
ATOM 752 O O . THR A 1 88 ? 10.064 3.838 9.274 1.00 93.62 88 THR A O 1
ATOM 755 N N . PRO A 1 89 ? 7.894 4.399 9.331 1.00 93.31 89 PRO A N 1
ATOM 756 C CA . PRO A 1 89 ? 6.552 4.431 9.923 1.00 93.31 89 PRO A CA 1
ATOM 757 C C . PRO A 1 89 ? 5.490 3.581 9.202 1.00 93.31 89 PRO A C 1
ATOM 759 O O . PRO A 1 89 ? 4.318 3.665 9.551 1.00 93.31 89 PRO A O 1
ATOM 762 N N . LYS A 1 90 ? 5.843 2.803 8.178 1.00 95.06 90 LYS A N 1
ATOM 763 C CA . LYS A 1 90 ? 4.931 1.902 7.455 1.00 95.06 90 LYS A CA 1
ATOM 764 C C . LYS A 1 90 ? 4.971 0.498 8.064 1.00 95.06 90 LYS A C 1
ATOM 766 O O . LYS A 1 90 ? 5.349 -0.480 7.423 1.00 95.06 90 LYS A O 1
ATOM 771 N N . ASP A 1 91 ? 4.567 0.419 9.323 1.00 95.94 91 ASP A N 1
ATOM 772 C CA . ASP A 1 91 ? 4.502 -0.816 10.099 1.00 95.94 91 ASP A CA 1
ATOM 773 C C . ASP A 1 91 ? 3.067 -1.082 10.607 1.00 95.94 91 ASP A C 1
ATOM 775 O O . ASP A 1 91 ? 2.184 -0.222 10.481 1.00 95.94 91 ASP A O 1
ATOM 779 N N . PRO A 1 92 ? 2.784 -2.277 11.156 1.00 96.75 92 PRO A N 1
ATOM 780 C CA . PRO A 1 92 ? 1.446 -2.593 11.648 1.00 96.75 92 PRO A CA 1
ATOM 781 C C . PRO A 1 92 ? 0.965 -1.684 12.785 1.00 96.75 92 PRO A C 1
ATOM 783 O O . PRO A 1 92 ? -0.223 -1.368 12.861 1.00 96.75 92 PRO A O 1
ATOM 786 N N . THR A 1 93 ? 1.873 -1.216 13.644 1.00 95.62 93 THR A N 1
ATOM 787 C CA . THR A 1 93 ? 1.532 -0.322 14.758 1.00 95.62 93 THR A CA 1
ATOM 788 C C . THR A 1 93 ? 0.964 0.992 14.229 1.00 95.62 93 THR A C 1
ATOM 790 O O . THR A 1 93 ? -0.104 1.435 14.660 1.00 95.62 93 THR A O 1
ATOM 793 N N . ALA A 1 94 ? 1.624 1.594 13.240 1.00 95.19 94 ALA A N 1
ATOM 794 C CA . ALA A 1 94 ? 1.156 2.812 12.592 1.00 95.19 94 ALA A CA 1
ATOM 795 C C . ALA A 1 94 ? -0.209 2.626 11.910 1.00 95.19 94 ALA A C 1
ATOM 797 O O . ALA A 1 94 ? -1.051 3.528 11.965 1.00 95.19 94 ALA A O 1
ATOM 798 N N . ILE A 1 95 ? -0.467 1.454 11.321 1.00 96.12 95 ILE A N 1
ATOM 799 C CA . ILE A 1 95 ? -1.769 1.141 10.718 1.00 96.12 95 ILE A CA 1
ATOM 800 C C . ILE A 1 95 ? -2.879 1.090 11.755 1.00 96.12 95 ILE A C 1
ATOM 802 O O . ILE A 1 95 ? -3.936 1.673 11.519 1.00 96.12 95 ILE A O 1
ATOM 806 N N . LEU A 1 96 ? -2.655 0.459 12.907 1.00 96.12 96 LEU A N 1
ATOM 807 C CA . LEU A 1 96 ? -3.664 0.421 13.962 1.00 96.12 96 LEU A CA 1
ATOM 808 C C . LEU A 1 96 ? -4.059 1.842 14.397 1.00 96.12 96 LEU A C 1
ATOM 810 O O . LEU A 1 96 ? -5.246 2.167 14.458 1.00 96.12 96 LEU A O 1
ATOM 814 N N . HIS A 1 97 ? -3.075 2.724 14.600 1.00 96.12 97 HIS A N 1
ATOM 815 C CA . HIS A 1 97 ? -3.335 4.135 14.900 1.00 96.12 97 HIS A CA 1
ATOM 816 C C . HIS A 1 97 ? -4.125 4.839 13.789 1.00 96.12 97 HIS A C 1
ATOM 818 O O . HIS A 1 97 ? -5.057 5.597 14.079 1.00 96.12 97 HIS A O 1
ATOM 824 N N . ALA A 1 98 ? -3.783 4.586 12.524 1.00 95.69 98 ALA A N 1
ATOM 825 C CA . ALA A 1 98 ? -4.493 5.157 11.387 1.00 95.69 98 ALA A CA 1
ATOM 826 C C . ALA A 1 98 ? -5.952 4.677 11.329 1.00 95.69 98 ALA A C 1
ATOM 828 O O . ALA A 1 98 ? -6.851 5.505 11.184 1.00 95.69 98 ALA A O 1
ATOM 829 N N . LEU A 1 99 ? -6.209 3.375 11.491 1.00 96.38 99 LEU A N 1
ATOM 830 C CA . LEU A 1 99 ? -7.558 2.798 11.456 1.00 96.38 99 LEU A CA 1
ATOM 831 C C . LEU A 1 99 ? -8.459 3.383 12.546 1.00 96.38 99 LEU A C 1
ATOM 833 O O . LEU A 1 99 ? -9.587 3.774 12.242 1.00 96.38 99 LEU A O 1
ATOM 837 N N . VAL A 1 100 ? -7.946 3.506 13.777 1.00 95.75 100 VAL A N 1
ATOM 838 C CA . VAL A 1 100 ? -8.671 4.138 14.892 1.00 95.75 100 VAL A CA 1
ATOM 839 C C . VAL A 1 100 ? -8.991 5.594 14.567 1.00 95.75 100 VAL A C 1
ATOM 841 O O . VAL A 1 100 ? -10.131 6.028 14.719 1.00 95.75 100 VAL A O 1
ATOM 844 N N . LYS A 1 101 ? -8.006 6.360 14.080 1.00 94.75 101 LYS A N 1
ATOM 845 C CA . LYS A 1 101 ? -8.216 7.766 13.715 1.00 94.75 101 LYS A CA 1
ATOM 846 C C . LYS A 1 101 ? -9.305 7.909 12.650 1.00 94.75 101 LYS A C 1
ATOM 848 O O . LYS A 1 101 ? -10.201 8.737 12.797 1.00 94.75 101 LYS A O 1
ATOM 853 N N . PHE A 1 102 ? -9.246 7.085 11.609 1.00 91.38 102 PHE A N 1
ATOM 854 C CA . PHE A 1 102 ? -10.241 7.093 10.544 1.00 91.38 102 PHE A CA 1
ATOM 855 C C . PHE A 1 102 ? -11.646 6.742 11.037 1.00 91.38 102 PHE A C 1
ATOM 857 O O . PHE A 1 102 ? -12.607 7.338 10.551 1.00 91.38 102 PHE A O 1
ATOM 864 N N . ALA A 1 103 ? -11.773 5.785 11.959 1.00 92.25 103 ALA A N 1
ATOM 865 C CA . ALA A 1 103 ? -13.062 5.430 12.539 1.00 92.25 103 ALA A CA 1
ATOM 866 C C . ALA A 1 103 ? -13.681 6.629 13.270 1.00 92.25 103 ALA A C 1
ATOM 868 O O . ALA A 1 103 ? -14.809 7.023 12.978 1.00 92.25 103 ALA A O 1
ATOM 869 N N . THR A 1 104 ? -12.893 7.296 14.116 1.00 92.56 104 THR A N 1
ATOM 870 C CA . THR A 1 104 ? -13.329 8.479 14.871 1.00 92.56 104 THR A CA 1
ATOM 871 C C . THR A 1 104 ? -13.732 9.652 13.972 1.00 92.56 104 THR A C 1
ATOM 873 O O . THR A 1 104 ? -14.703 10.348 14.259 1.00 92.56 104 THR A O 1
ATOM 876 N N . GLU A 1 105 ? -13.003 9.906 12.881 1.00 91.31 105 GLU A N 1
ATOM 877 C CA . GLU A 1 105 ? -13.316 11.004 11.951 1.00 91.31 105 GLU A CA 1
ATOM 878 C C . GLU A 1 105 ? -14.623 10.787 11.179 1.00 91.31 105 GLU A C 1
ATOM 880 O O . GLU A 1 105 ? -15.254 11.760 10.775 1.00 91.31 105 GLU A O 1
ATOM 885 N N . ARG A 1 106 ? -15.032 9.532 10.969 1.00 83.25 106 ARG A N 1
ATOM 886 C CA . ARG A 1 106 ? -16.237 9.169 10.204 1.00 83.25 106 ARG A CA 1
ATOM 887 C C . ARG A 1 106 ? -17.497 9.020 11.056 1.00 83.25 106 ARG A C 1
ATOM 889 O O . ARG A 1 106 ? -18.579 8.921 10.491 1.00 83.25 106 ARG A O 1
ATOM 896 N N . GLN A 1 107 ? -17.356 9.020 12.379 1.00 69.06 107 GLN A N 1
ATOM 897 C CA . GLN A 1 107 ? -18.466 9.054 13.337 1.00 69.06 107 GLN A CA 1
ATOM 898 C C . GLN A 1 107 ? -18.964 10.484 13.644 1.00 69.06 107 GLN A C 1
ATOM 900 O O . GLN A 1 107 ? -19.918 10.640 14.405 1.00 69.06 107 GLN A O 1
ATOM 905 N N . ARG A 1 108 ? -18.314 11.522 13.099 1.00 54.66 108 ARG A N 1
ATOM 906 C CA . ARG A 1 108 ? -18.733 12.931 13.199 1.00 54.66 108 ARG A CA 1
ATOM 907 C C . ARG A 1 108 ? -19.592 13.336 12.011 1.00 54.66 108 ARG A C 1
ATOM 909 O O . ARG A 1 108 ? -20.517 14.143 12.239 1.00 54.66 108 ARG A O 1
#

Radius of gyration: 18.14 Å; chains: 1; bounding box: 34×26×45 Å

Secondary structure (DSSP, 8-state):
-PPPPTTTT---HHHHHHHHH-HHHHIIIIIS----SS--HHHHHHHHHHHHHHHHHHH-SS-HHHHHHHHHHHHTTT--GGGHHHHTTSSHHHHHHHHHHHHHHH--

Organism: NCBI:txid1070528

Foldseek 3Di:
DQDADPCQPPDDPVLVVQCVVPVVSSCCCPGNVDDDPADDLVVQLVVLLVQLVVCCVVVNLVPLVSSLCSSCVRNCVRDPPVCQVVDPPSHSVVSSVVSVVVNVVVVD

pLDDT: mean 92.98, std 6.42, range [54.66, 98.38]